Protein AF-A0A1S3QJV3-F1 (afdb_monomer_lite)

Secondary structure (DSSP, 8-state):
-HHHHHHHHHHHHHHHHHHHHHHHHHHHHHHHHHHHHHHHHHHHHHHHHHHHHHHHHHHHHHHHHHHHHHHHHHHHHHHHHHHHHHHHHT--GGG----HHHHHHHHHHHHHHHHHHHHHHHHHHHHHHHHHHHHHHHHHHHHTT------SHHHHHHHHHTT--------

Organism: Salmo salar (NCBI:txid8030)

Foldseek 3Di:
DVVVVVVVVVVVVVVVVVVVVVVVVVVVVVVVVVVVVVVVVVVVVVVVVVVVLVVVLVVLVVVLVVLVVVLVVLPVVLVV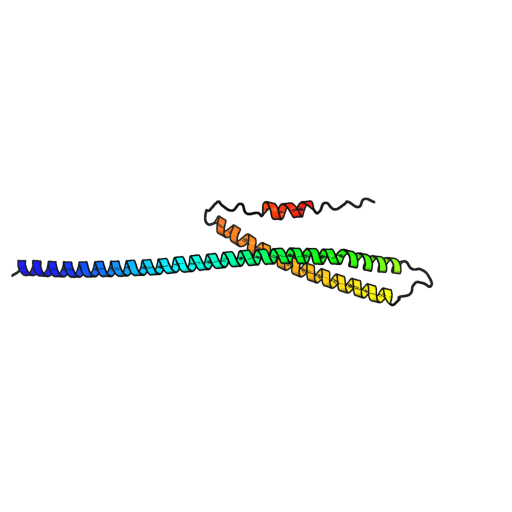LVVVLVVQVPDDDPSVDDDPSNVVSVVSNVVSVVVNVVSVVVSVVSVVVSVVSVVVVVVVVVVVPDPDDPDDPCVVVVVVVVVPPPPDPDD

Structure (mmCIF, N/CA/C/O backbone):
data_AF-A0A1S3QJV3-F1
#
_entry.id   AF-A0A1S3QJV3-F1
#
loop_
_atom_site.group_PDB
_atom_site.id
_atom_site.type_symbol
_atom_site.label_atom_id
_atom_site.label_alt_id
_atom_site.label_comp_id
_atom_site.label_asym_id
_atom_site.label_entity_id
_atom_site.label_seq_id
_atom_site.pdbx_PDB_ins_code
_atom_site.Cartn_x
_atom_site.Cartn_y
_atom_site.Cartn_z
_atom_site.occupancy
_atom_site.B_iso_or_equiv
_atom_site.auth_seq_id
_atom_site.auth_comp_id
_atom_site.auth_asym_id
_atom_site.auth_atom_id
_atom_site.pdbx_PDB_model_num
ATOM 1 N N . ASN A 1 1 ? 56.473 8.428 -67.159 1.00 69.31 1 ASN A N 1
ATOM 2 C CA . ASN A 1 1 ? 56.876 8.989 -65.846 1.00 69.31 1 ASN A CA 1
ATOM 3 C C . ASN A 1 1 ? 55.807 9.832 -65.141 1.00 69.31 1 ASN A C 1
ATOM 5 O O . ASN A 1 1 ? 55.352 9.386 -64.100 1.00 69.31 1 ASN A O 1
ATOM 9 N N . ASN A 1 2 ? 55.358 11.007 -65.623 1.00 84.56 2 ASN A N 1
ATOM 10 C CA . ASN A 1 2 ? 54.363 11.801 -64.857 1.00 84.56 2 ASN A CA 1
ATOM 11 C C . ASN A 1 2 ? 52.942 11.192 -64.866 1.00 84.56 2 ASN A C 1
ATOM 13 O O . ASN A 1 2 ? 52.294 11.130 -63.828 1.00 84.56 2 ASN A O 1
ATOM 17 N N . ALA A 1 3 ? 52.478 10.694 -66.018 1.00 85.75 3 ALA A N 1
ATOM 18 C CA . ALA A 1 3 ? 51.147 10.088 -66.146 1.00 85.75 3 ALA A CA 1
ATOM 19 C C . ALA A 1 3 ? 50.996 8.788 -65.329 1.00 85.75 3 ALA A C 1
ATOM 21 O O . ALA A 1 3 ? 49.967 8.567 -64.696 1.00 85.75 3 ALA A O 1
ATOM 22 N N . GLU A 1 4 ? 52.036 7.951 -65.287 1.00 87.94 4 GLU A N 1
ATOM 23 C CA . GLU A 1 4 ? 52.049 6.718 -64.483 1.00 87.94 4 GLU A CA 1
ATOM 24 C C . GLU A 1 4 ? 52.020 7.019 -62.987 1.00 87.94 4 GLU A C 1
ATOM 26 O O . GLU A 1 4 ? 51.292 6.359 -62.249 1.00 87.94 4 GLU A O 1
ATOM 31 N N . ARG A 1 5 ? 52.748 8.054 -62.552 1.00 90.69 5 ARG A N 1
ATOM 32 C CA . ARG A 1 5 ? 52.725 8.524 -61.165 1.00 90.69 5 ARG A CA 1
ATOM 33 C C . ARG A 1 5 ? 51.336 9.022 -60.765 1.00 90.69 5 ARG A C 1
ATOM 35 O O . ARG A 1 5 ? 50.817 8.582 -59.755 1.00 90.69 5 ARG A O 1
ATOM 42 N N . ILE A 1 6 ? 50.684 9.835 -61.599 1.00 91.56 6 ILE A N 1
ATOM 43 C CA . ILE A 1 6 ? 49.312 10.309 -61.337 1.00 91.56 6 ILE A CA 1
ATOM 44 C C . ILE A 1 6 ? 48.322 9.137 -61.250 1.00 91.56 6 ILE A C 1
ATOM 46 O O . ILE A 1 6 ? 47.464 9.113 -60.372 1.00 91.56 6 ILE A O 1
ATOM 50 N N . CYS A 1 7 ? 48.444 8.141 -62.132 1.00 91.31 7 CYS A N 1
ATOM 51 C CA . CYS A 1 7 ? 47.605 6.940 -62.096 1.00 91.31 7 CYS A CA 1
ATOM 52 C C . CYS A 1 7 ? 47.843 6.110 -60.825 1.00 91.31 7 CYS A C 1
ATOM 54 O O . CYS A 1 7 ? 46.893 5.613 -60.219 1.00 91.31 7 CYS A O 1
ATOM 56 N N . HIS A 1 8 ? 49.100 5.974 -60.404 1.00 92.56 8 HIS A N 1
ATOM 57 C CA . HIS A 1 8 ? 49.458 5.313 -59.155 1.00 92.56 8 HIS A CA 1
ATOM 58 C C . HIS A 1 8 ? 48.885 6.058 -57.942 1.00 92.56 8 HIS A C 1
ATOM 60 O O . HIS A 1 8 ? 48.176 5.456 -57.139 1.00 92.56 8 HIS A O 1
ATOM 66 N N . ASP A 1 9 ? 49.114 7.366 -57.851 1.00 93.38 9 ASP A N 1
ATOM 67 C CA . ASP A 1 9 ? 48.659 8.196 -56.735 1.00 93.38 9 ASP A CA 1
ATOM 68 C C . ASP A 1 9 ? 47.128 8.216 -56.650 1.00 93.38 9 ASP A C 1
ATOM 70 O O . ASP A 1 9 ? 46.565 8.060 -55.571 1.00 93.38 9 ASP A O 1
ATOM 74 N N . SER A 1 10 ? 46.431 8.288 -57.789 1.00 93.88 10 SER A N 1
ATOM 75 C CA . SER A 1 10 ? 44.968 8.189 -57.842 1.00 93.88 10 SER A CA 1
ATOM 76 C C . SER A 1 10 ? 44.449 6.839 -57.336 1.00 93.88 10 SER A C 1
ATOM 78 O O . SER A 1 10 ? 43.475 6.807 -56.584 1.00 93.88 10 SER A O 1
ATOM 80 N N . LYS A 1 11 ? 45.104 5.723 -57.687 1.00 95.06 11 LYS A N 1
ATOM 81 C CA . LYS A 1 11 ? 44.741 4.387 -57.179 1.00 95.06 11 LYS A CA 1
ATOM 82 C C . LYS A 1 11 ? 44.980 4.261 -55.678 1.00 95.06 11 LYS A C 1
ATOM 84 O O . LYS A 1 11 ? 44.179 3.626 -54.997 1.00 95.06 11 LYS A O 1
ATOM 89 N N . THR A 1 12 ? 46.065 4.837 -55.173 1.00 94.44 12 THR A N 1
ATOM 90 C CA . THR A 1 12 ? 46.372 4.850 -53.738 1.00 94.44 12 THR A CA 1
ATOM 91 C C . THR A 1 12 ? 45.337 5.670 -52.977 1.00 94.44 12 THR A C 1
ATOM 93 O O . THR A 1 12 ? 44.710 5.143 -52.064 1.00 94.44 12 THR A O 1
ATOM 96 N N . LEU A 1 13 ? 45.054 6.895 -53.432 1.00 95.38 13 LEU A N 1
ATOM 97 C CA . LEU A 1 13 ? 44.032 7.761 -52.840 1.00 95.38 13 LEU A CA 1
ATOM 98 C C . LEU A 1 13 ? 42.640 7.121 -52.861 1.00 95.38 13 LEU A C 1
ATOM 100 O O . LEU A 1 13 ? 41.908 7.214 -51.876 1.00 95.38 13 LEU A O 1
ATOM 104 N N . TYR A 1 14 ? 42.275 6.445 -53.955 1.00 95.19 14 TYR A N 1
ATOM 105 C CA . TYR A 1 14 ? 41.015 5.706 -54.039 1.00 95.19 14 TYR A CA 1
ATOM 106 C C . TYR A 1 14 ? 40.935 4.630 -52.951 1.00 95.19 14 TYR A C 1
ATOM 108 O O . TYR A 1 14 ? 39.963 4.596 -52.203 1.00 95.19 14 TYR A O 1
ATOM 116 N N . LYS A 1 15 ? 41.973 3.793 -52.818 1.00 95.94 15 LYS A N 1
ATOM 117 C CA . LYS A 1 15 ? 42.013 2.719 -51.814 1.00 95.94 15 LYS A CA 1
ATOM 118 C C . LYS A 1 15 ? 41.983 3.252 -50.387 1.00 95.94 15 LYS A C 1
ATOM 120 O O . LYS A 1 15 ? 41.298 2.686 -49.545 1.00 95.94 15 LYS A O 1
ATOM 125 N N . GLU A 1 16 ? 42.711 4.329 -50.108 1.00 96.00 16 GLU A N 1
ATOM 126 C CA . GLU A 1 16 ? 42.709 4.971 -48.790 1.00 96.00 16 GLU A CA 1
ATOM 127 C C . GLU A 1 16 ? 41.330 5.544 -48.451 1.00 96.00 16 GLU A C 1
ATOM 129 O O . GLU A 1 16 ? 40.829 5.345 -47.345 1.00 96.00 16 GLU A O 1
ATOM 134 N N . THR A 1 17 ? 40.676 6.192 -49.419 1.00 96.12 17 THR A N 1
ATOM 135 C CA . THR A 1 17 ? 39.322 6.737 -49.247 1.00 96.12 17 THR A CA 1
ATOM 136 C C . THR A 1 17 ? 38.291 5.621 -49.065 1.00 96.12 17 THR A C 1
ATOM 138 O O . THR A 1 17 ? 37.428 5.704 -48.191 1.00 96.12 17 THR A O 1
ATOM 141 N N . GLU A 1 18 ? 38.383 4.547 -49.849 1.00 97.00 18 GLU A N 1
ATOM 142 C CA . GLU A 1 18 ? 37.523 3.366 -49.736 1.00 97.00 18 GLU A CA 1
ATOM 143 C C . GLU A 1 18 ? 37.702 2.677 -48.374 1.00 97.00 18 GLU A C 1
ATOM 145 O O . GLU A 1 18 ? 36.726 2.418 -47.673 1.00 97.00 18 GLU A O 1
ATOM 150 N N . ALA A 1 19 ? 38.943 2.472 -47.927 1.00 95.62 19 ALA A N 1
ATOM 151 C CA . ALA A 1 19 ? 39.221 1.912 -46.608 1.00 95.62 19 ALA A CA 1
ATOM 152 C C . ALA A 1 19 ? 38.694 2.811 -45.475 1.00 95.62 19 ALA A C 1
ATOM 154 O O . ALA A 1 19 ? 38.070 2.318 -44.535 1.00 95.62 19 ALA A O 1
ATOM 155 N N . GLY A 1 20 ? 38.894 4.130 -45.579 1.00 96.69 20 GLY A N 1
ATOM 156 C CA . GLY A 1 20 ? 38.393 5.099 -44.603 1.00 96.69 20 GLY A CA 1
ATOM 157 C C . GLY A 1 20 ? 36.865 5.119 -44.525 1.00 96.69 20 GLY A C 1
ATOM 158 O O . GLY A 1 20 ? 36.300 5.079 -43.433 1.00 96.69 20 GLY A O 1
ATOM 159 N N . THR A 1 21 ? 36.184 5.111 -45.672 1.00 96.44 21 THR A N 1
ATOM 160 C CA . THR A 1 21 ? 34.713 5.092 -45.730 1.00 96.44 21 THR A CA 1
ATOM 161 C C . THR A 1 21 ? 34.127 3.796 -45.173 1.00 96.44 21 THR A C 1
ATOM 163 O O . THR A 1 21 ? 33.199 3.863 -44.365 1.00 96.44 21 THR A O 1
ATOM 166 N N . LEU A 1 22 ? 34.694 2.633 -45.515 1.00 97.38 22 LEU A N 1
ATOM 167 C CA . LEU A 1 22 ? 34.278 1.342 -44.954 1.00 97.38 22 LEU A CA 1
ATOM 168 C C . LEU A 1 22 ? 34.485 1.287 -43.438 1.00 97.38 22 LEU A C 1
ATOM 170 O O . LEU A 1 22 ? 33.593 0.846 -42.712 1.00 97.38 22 LEU A O 1
ATOM 174 N N . HIS A 1 23 ? 35.624 1.782 -42.947 1.00 97.25 23 HIS A N 1
ATOM 175 C CA . HIS A 1 23 ? 35.904 1.850 -41.515 1.00 97.25 23 HIS A CA 1
ATOM 176 C C . HIS A 1 23 ? 34.890 2.741 -40.782 1.00 97.25 23 HIS A C 1
ATOM 178 O O . HIS A 1 23 ? 34.280 2.314 -39.802 1.00 97.25 23 HIS A O 1
ATOM 184 N N . THR A 1 24 ? 34.644 3.961 -41.274 1.00 97.06 24 THR A N 1
ATOM 185 C CA . THR A 1 24 ? 33.649 4.866 -40.677 1.00 97.06 24 THR A CA 1
ATOM 186 C C . THR A 1 24 ? 32.236 4.282 -40.729 1.00 97.06 24 THR A C 1
ATOM 188 O O . THR A 1 24 ? 31.487 4.416 -39.761 1.00 97.06 24 THR A O 1
ATOM 191 N N . GLN A 1 25 ? 31.861 3.603 -41.816 1.00 97.50 25 GLN A N 1
ATOM 192 C CA . GLN A 1 25 ? 30.556 2.950 -41.926 1.00 97.50 25 GLN A CA 1
ATOM 193 C C . GLN A 1 25 ? 30.409 1.784 -40.939 1.00 97.50 25 GLN A C 1
ATOM 195 O O . GLN A 1 25 ? 29.352 1.643 -40.314 1.00 97.50 25 GLN A O 1
ATOM 200 N N . ALA A 1 26 ? 31.453 0.970 -40.769 1.00 97.50 26 ALA A N 1
ATOM 201 C CA . ALA A 1 26 ? 31.468 -0.130 -39.810 1.00 97.50 26 ALA A CA 1
ATOM 202 C C . ALA A 1 26 ? 31.325 0.385 -38.370 1.00 97.50 26 ALA A C 1
ATOM 204 O O . ALA A 1 26 ? 30.456 -0.086 -37.635 1.00 97.50 26 ALA A O 1
ATOM 205 N N . GLU A 1 27 ? 32.090 1.413 -37.999 1.00 98.00 27 GLU A N 1
ATOM 206 C CA . GLU A 1 27 ? 31.998 2.046 -36.679 1.00 98.00 27 GLU A CA 1
ATOM 207 C C . GLU A 1 27 ? 30.630 2.697 -36.445 1.00 98.00 27 GLU A C 1
ATOM 209 O O . GLU A 1 27 ? 30.029 2.529 -35.382 1.00 98.00 27 GLU A O 1
ATOM 214 N N . GLY A 1 28 ? 30.075 3.373 -37.457 1.00 98.06 28 GLY A N 1
ATOM 215 C C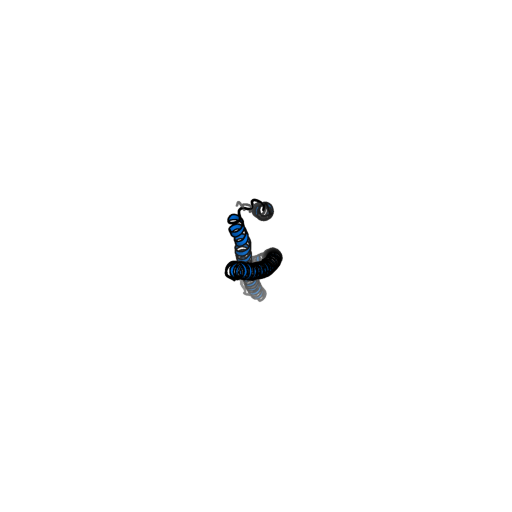A . GLY A 1 28 ? 28.720 3.920 -37.396 1.00 98.06 28 GLY A CA 1
ATOM 216 C C . GLY A 1 28 ? 27.667 2.834 -37.168 1.00 98.06 28 GLY A C 1
ATOM 217 O O . GLY A 1 28 ? 26.800 2.977 -36.306 1.00 98.06 28 GLY A O 1
ATOM 218 N N . THR A 1 29 ? 27.774 1.713 -37.884 1.00 97.94 29 THR A N 1
ATOM 219 C CA . THR A 1 29 ? 26.873 0.561 -37.730 1.00 97.94 29 THR A CA 1
ATOM 220 C C . THR A 1 29 ? 26.995 -0.057 -36.338 1.00 97.94 29 THR A C 1
ATOM 222 O O . THR A 1 29 ? 25.977 -0.334 -35.699 1.00 97.94 29 THR A O 1
ATOM 225 N N . ARG A 1 30 ? 28.224 -0.209 -35.825 1.00 98.12 30 ARG A N 1
ATOM 226 C CA . ARG A 1 30 ? 28.494 -0.713 -34.473 1.00 98.12 30 ARG A CA 1
ATOM 227 C C . ARG A 1 30 ? 27.859 0.180 -33.407 1.00 98.12 30 ARG A C 1
ATOM 229 O O . ARG A 1 30 ? 27.088 -0.311 -32.586 1.00 98.12 30 ARG A O 1
ATOM 236 N N . HIS A 1 31 ? 28.100 1.488 -33.462 1.00 98.12 31 HIS A N 1
ATOM 237 C CA . HIS A 1 31 ? 27.538 2.441 -32.503 1.00 98.12 31 HIS A CA 1
ATOM 238 C C . HIS A 1 31 ? 26.011 2.523 -32.550 1.00 98.12 31 HIS A C 1
ATOM 240 O O . HIS A 1 31 ? 25.362 2.661 -31.511 1.00 98.12 31 HIS A O 1
ATOM 246 N N . LEU A 1 32 ? 25.408 2.429 -33.738 1.00 98.06 32 LEU A N 1
ATOM 247 C CA . LEU A 1 32 ? 23.953 2.343 -33.861 1.00 98.06 32 LEU A CA 1
ATOM 248 C C . LEU A 1 32 ? 23.415 1.060 -33.218 1.00 98.06 32 LEU A C 1
ATOM 250 O O . LEU A 1 32 ? 22.411 1.124 -32.508 1.00 98.06 32 LEU A O 1
ATOM 254 N N . GLY A 1 33 ? 24.102 -0.070 -33.403 1.00 98.19 33 GLY A N 1
ATOM 255 C CA . GLY A 1 33 ? 23.778 -1.335 -32.743 1.00 98.19 33 GLY A CA 1
ATOM 256 C C . GLY A 1 33 ? 23.827 -1.235 -31.216 1.00 98.19 33 GLY A C 1
ATOM 257 O O . GLY A 1 33 ? 22.867 -1.612 -30.545 1.00 98.19 33 GLY A O 1
ATOM 258 N N . GLU A 1 34 ? 24.889 -0.648 -30.665 1.00 97.94 34 GLU A N 1
ATOM 259 C CA . GLU A 1 34 ? 25.029 -0.407 -29.221 1.00 97.94 34 GLU A CA 1
ATOM 260 C C . GLU A 1 34 ? 23.895 0.477 -28.695 1.00 97.94 34 GLU A C 1
ATOM 262 O O . GLU A 1 34 ? 23.198 0.119 -27.743 1.00 97.94 34 GLU A O 1
ATOM 267 N N . ARG A 1 35 ? 23.638 1.620 -29.345 1.00 97.81 35 ARG A N 1
ATOM 268 C CA . ARG A 1 35 ? 22.550 2.529 -28.950 1.00 97.81 35 ARG A CA 1
ATOM 269 C C . ARG A 1 35 ? 21.188 1.847 -28.999 1.00 97.81 35 ARG A C 1
ATOM 271 O O . ARG A 1 35 ? 20.378 2.062 -28.099 1.00 97.81 35 ARG A O 1
ATOM 278 N N . LEU A 1 36 ? 20.935 1.028 -30.018 1.00 97.88 36 LEU A N 1
ATOM 279 C CA . LEU A 1 36 ? 19.705 0.253 -30.137 1.00 97.88 36 LEU A CA 1
ATOM 280 C C . LEU A 1 36 ? 19.549 -0.708 -28.950 1.00 97.88 36 LEU A C 1
ATOM 282 O O . LEU A 1 36 ? 18.496 -0.720 -28.312 1.00 97.88 36 LEU A O 1
ATOM 286 N N . GLN A 1 37 ? 20.604 -1.447 -28.597 1.00 97.88 37 GLN A N 1
ATOM 287 C CA . GLN A 1 37 ? 20.608 -2.331 -27.427 1.00 97.88 37 GLN A CA 1
ATOM 288 C C . GLN A 1 37 ? 20.351 -1.562 -26.126 1.00 97.88 37 GLN A C 1
ATOM 290 O O . GLN A 1 37 ? 19.501 -1.974 -25.338 1.00 97.88 37 GLN A O 1
ATOM 295 N N . HIS A 1 38 ? 21.003 -0.413 -25.926 1.00 97.75 38 HIS A N 1
ATOM 296 C CA . HIS A 1 38 ? 20.766 0.442 -24.760 1.00 97.75 38 HIS A CA 1
ATOM 297 C C . HIS A 1 38 ? 19.312 0.921 -24.676 1.00 97.75 38 HIS A C 1
ATOM 299 O O . HIS A 1 38 ? 18.708 0.869 -23.603 1.00 97.75 38 HIS A O 1
ATOM 305 N N . ILE A 1 39 ? 18.728 1.360 -25.794 1.00 96.38 39 ILE A N 1
ATOM 306 C CA . ILE A 1 39 ? 17.326 1.791 -25.845 1.00 96.38 39 ILE A CA 1
ATOM 307 C C . ILE A 1 39 ? 16.396 0.624 -25.501 1.00 96.38 39 ILE A C 1
ATOM 309 O O . ILE A 1 39 ? 15.490 0.788 -24.684 1.00 96.38 39 ILE A O 1
ATOM 313 N N . HIS A 1 40 ? 16.619 -0.560 -26.076 1.00 96.50 40 HIS A N 1
ATOM 314 C CA . HIS A 1 40 ? 15.815 -1.745 -25.772 1.00 96.50 40 HIS A CA 1
ATOM 315 C C . HIS A 1 40 ? 15.935 -2.180 -24.312 1.00 96.50 40 HIS A C 1
ATOM 317 O O . HIS A 1 40 ? 14.921 -2.517 -23.694 1.00 96.50 40 HIS A O 1
ATOM 323 N N . PHE A 1 41 ? 17.143 -2.136 -23.751 1.00 97.56 41 PHE A N 1
ATOM 324 C CA . PHE A 1 41 ? 17.393 -2.444 -22.350 1.00 97.56 41 PHE A CA 1
ATOM 325 C C . PHE A 1 41 ? 16.595 -1.511 -21.437 1.00 97.56 41 PHE A C 1
ATOM 327 O O . PHE A 1 41 ? 15.773 -1.974 -20.647 1.00 97.56 41 PHE A O 1
ATOM 334 N N . TRP A 1 42 ? 16.750 -0.195 -21.603 1.00 97.50 42 TRP A N 1
ATOM 335 C CA . TRP A 1 42 ? 16.050 0.776 -20.764 1.00 97.50 42 TRP A CA 1
ATOM 336 C C . TRP A 1 42 ? 14.539 0.755 -20.972 1.00 97.50 42 TRP A C 1
ATOM 338 O O . TRP A 1 42 ? 13.796 0.906 -20.007 1.00 97.50 42 TRP A O 1
ATOM 348 N N . LYS A 1 43 ? 14.060 0.504 -22.195 1.00 92.50 43 LYS A N 1
ATOM 349 C CA . LYS A 1 43 ? 12.629 0.305 -22.451 1.00 92.50 43 LYS A CA 1
ATOM 350 C C . LYS A 1 43 ? 12.083 -0.884 -21.658 1.00 92.50 43 LYS A C 1
ATOM 352 O O . LYS A 1 43 ? 11.039 -0.756 -21.024 1.00 92.50 43 LYS A O 1
ATOM 357 N N . SER A 1 44 ? 12.787 -2.013 -21.681 1.00 93.19 44 SER A N 1
ATOM 358 C CA . SER A 1 44 ? 12.386 -3.224 -20.953 1.00 93.19 44 SER A CA 1
ATOM 359 C C . SER A 1 44 ? 12.415 -2.994 -19.443 1.00 93.19 44 SER A C 1
ATOM 361 O O . SER A 1 44 ? 11.491 -3.378 -18.731 1.00 93.19 44 SER A O 1
ATOM 363 N N . GLU A 1 45 ? 13.434 -2.289 -18.957 1.00 95.00 45 GLU A N 1
ATOM 364 C CA . GLU A 1 45 ? 13.578 -1.991 -17.537 1.00 95.00 45 GLU A CA 1
ATOM 365 C C . GLU A 1 45 ? 12.509 -1.012 -17.034 1.00 95.00 45 GLU A C 1
ATOM 367 O O . GLU A 1 45 ? 11.955 -1.202 -15.950 1.00 95.00 45 GLU A O 1
ATOM 372 N N . LEU A 1 46 ? 12.156 0.003 -17.827 1.00 91.00 46 LEU A N 1
ATOM 373 C CA . LEU A 1 46 ? 11.044 0.906 -17.523 1.00 91.00 46 LEU A CA 1
ATOM 374 C C . LEU A 1 46 ? 9.706 0.163 -17.509 1.00 91.00 46 LEU A C 1
ATOM 376 O O . LEU A 1 46 ? 8.918 0.363 -16.587 1.00 91.00 46 LEU A O 1
ATOM 380 N N . GLN A 1 47 ? 9.467 -0.724 -18.478 1.00 86.06 47 GLN A N 1
ATOM 381 C CA . GLN A 1 47 ? 8.258 -1.548 -18.529 1.00 86.06 47 GLN A CA 1
ATOM 382 C C . GLN A 1 47 ? 8.124 -2.423 -17.271 1.00 86.06 47 GLN A C 1
ATOM 384 O O . GLN A 1 47 ? 7.086 -2.403 -16.609 1.00 86.06 47 GLN A O 1
ATOM 389 N N . ARG A 1 48 ? 9.210 -3.092 -16.867 1.00 92.06 48 ARG A N 1
ATOM 390 C CA . ARG A 1 48 ? 9.274 -3.884 -15.629 1.00 92.06 48 ARG A CA 1
ATOM 391 C C . ARG A 1 48 ? 8.971 -3.043 -14.384 1.00 92.06 48 ARG A C 1
ATOM 393 O O . ARG A 1 48 ? 8.274 -3.492 -13.473 1.00 92.06 48 ARG A O 1
ATOM 400 N N . HIS A 1 49 ? 9.488 -1.816 -14.321 1.00 87.38 49 HIS A N 1
ATOM 401 C CA . HIS A 1 49 ? 9.208 -0.902 -13.211 1.00 87.38 49 HIS A CA 1
ATOM 402 C C . HIS A 1 49 ? 7.752 -0.433 -13.187 1.00 87.38 49 HIS A C 1
ATOM 404 O O . HIS A 1 49 ? 7.176 -0.339 -12.105 1.00 87.38 49 HIS A O 1
ATOM 410 N N . ILE A 1 50 ? 7.148 -0.167 -14.348 1.00 86.12 50 ILE A N 1
ATOM 411 C CA . ILE A 1 50 ? 5.727 0.183 -14.452 1.00 86.12 50 ILE A CA 1
ATOM 412 C C . ILE A 1 50 ? 4.869 -0.959 -13.905 1.00 86.12 50 ILE A C 1
ATOM 414 O O . ILE A 1 50 ? 4.028 -0.722 -13.042 1.00 86.12 50 ILE A O 1
ATOM 418 N N . GLU A 1 51 ? 5.124 -2.196 -14.329 1.00 85.25 51 GLU A N 1
ATOM 419 C CA . GLU A 1 51 ? 4.399 -3.379 -13.847 1.00 85.25 51 GLU A CA 1
ATOM 420 C C . GLU A 1 51 ? 4.534 -3.554 -12.330 1.00 85.25 51 GLU A C 1
ATOM 422 O O . GLU A 1 51 ? 3.542 -3.775 -11.632 1.00 85.25 51 GLU A O 1
ATOM 427 N N . LYS A 1 52 ? 5.744 -3.360 -11.789 1.00 88.69 52 LYS A N 1
ATOM 428 C CA . LYS A 1 52 ? 5.977 -3.384 -10.340 1.00 88.69 52 LYS A CA 1
ATOM 429 C C . LYS A 1 52 ? 5.176 -2.302 -9.610 1.00 88.69 52 LYS A C 1
ATOM 431 O O . LYS A 1 52 ? 4.586 -2.586 -8.571 1.00 88.69 52 LYS A O 1
ATOM 436 N N . LEU A 1 53 ? 5.144 -1.076 -10.136 1.00 86.69 53 LEU A N 1
ATOM 437 C CA . LEU A 1 53 ? 4.392 0.032 -9.538 1.00 86.69 53 LEU A CA 1
ATOM 438 C C . LEU A 1 53 ? 2.879 -0.211 -9.568 1.00 86.69 53 LEU A C 1
ATOM 440 O O . LEU A 1 53 ? 2.193 0.138 -8.605 1.00 86.69 53 LEU A O 1
ATOM 444 N N . VAL A 1 54 ? 2.361 -0.813 -10.641 1.00 86.00 54 VAL A N 1
ATOM 445 C CA . VAL A 1 54 ? 0.952 -1.224 -10.740 1.00 86.00 54 VAL A CA 1
ATOM 446 C C . VAL A 1 54 ? 0.632 -2.266 -9.668 1.00 86.00 54 VAL A C 1
ATOM 448 O O . VAL A 1 54 ? -0.250 -2.025 -8.846 1.00 86.00 54 VAL A O 1
ATOM 451 N N . ALA A 1 55 ? 1.413 -3.347 -9.583 1.00 87.88 55 ALA A N 1
ATOM 452 C CA . ALA A 1 55 ? 1.214 -4.394 -8.578 1.00 87.88 55 ALA A CA 1
ATOM 453 C C . ALA A 1 55 ? 1.281 -3.850 -7.138 1.00 87.88 55 ALA A C 1
ATOM 455 O O . ALA A 1 55 ? 0.482 -4.215 -6.275 1.00 87.88 55 ALA A O 1
ATOM 456 N N . GLU A 1 56 ? 2.211 -2.933 -6.868 1.00 88.81 56 GLU A N 1
ATOM 457 C CA . GLU A 1 56 ? 2.330 -2.294 -5.559 1.00 88.81 56 GLU A CA 1
ATOM 458 C C . GLU A 1 56 ? 1.140 -1.366 -5.249 1.00 88.81 56 GLU A C 1
ATOM 460 O O . GLU A 1 56 ? 0.712 -1.251 -4.100 1.00 88.81 56 GLU A O 1
ATOM 465 N N . THR A 1 57 ? 0.576 -0.714 -6.268 1.00 88.75 57 THR A N 1
ATOM 466 C CA . THR A 1 57 ? -0.620 0.132 -6.131 1.00 88.75 57 THR A CA 1
ATOM 467 C C . THR A 1 57 ? -1.856 -0.716 -5.830 1.00 88.75 57 THR A C 1
ATOM 469 O O . THR A 1 57 ? -2.631 -0.364 -4.938 1.00 88.75 57 THR A O 1
ATOM 472 N N . ASP A 1 58 ? -2.002 -1.866 -6.488 1.00 88.44 58 ASP A N 1
ATOM 473 C CA . ASP A 1 58 ? -3.066 -2.831 -6.198 1.00 88.44 58 ASP A CA 1
ATOM 474 C C . ASP A 1 58 ? -2.961 -3.371 -4.771 1.00 88.44 58 ASP A C 1
ATOM 476 O O . ASP A 1 58 ? -3.968 -3.459 -4.060 1.00 88.44 58 ASP A O 1
ATOM 480 N N . LEU A 1 59 ? -1.743 -3.663 -4.307 1.00 92.31 59 LEU A N 1
ATOM 481 C CA . LEU A 1 59 ? -1.501 -4.056 -2.922 1.00 92.31 59 LEU A CA 1
ATOM 482 C C . LEU A 1 59 ? -1.931 -2.951 -1.945 1.00 92.31 59 LEU A C 1
ATOM 484 O O . LEU A 1 59 ? -2.660 -3.234 -0.994 1.00 92.31 59 LEU A O 1
ATOM 488 N N . LEU A 1 60 ? -1.547 -1.692 -2.185 1.00 91.06 60 LEU A N 1
ATOM 489 C CA . LEU A 1 60 ? -1.959 -0.560 -1.344 1.00 91.06 60 LEU A CA 1
ATOM 490 C C . LEU A 1 60 ? -3.485 -0.390 -1.303 1.00 91.06 60 LEU A C 1
ATOM 492 O O . LEU A 1 60 ? -4.043 -0.129 -0.236 1.00 91.06 60 LEU A O 1
ATOM 496 N N . LEU A 1 61 ? -4.178 -0.577 -2.430 1.00 91.25 61 LEU A N 1
ATOM 497 C CA . LEU A 1 61 ? -5.642 -0.537 -2.485 1.00 91.25 61 LEU A CA 1
ATOM 498 C C . LEU A 1 61 ? -6.276 -1.661 -1.660 1.00 91.25 61 LEU A C 1
ATOM 500 O O . LEU A 1 61 ? -7.251 -1.424 -0.944 1.00 91.25 61 LEU A O 1
ATOM 504 N N . GLN A 1 62 ? -5.721 -2.872 -1.714 1.00 93.50 62 GLN A N 1
ATOM 505 C CA . GLN A 1 62 ? -6.179 -3.981 -0.876 1.00 93.50 62 GLN A CA 1
ATOM 506 C C . GLN A 1 62 ? -5.963 -3.687 0.613 1.00 93.50 62 GLN A C 1
ATOM 508 O O . GLN A 1 62 ? -6.872 -3.918 1.413 1.00 93.50 62 GLN A O 1
ATOM 513 N N . GLN A 1 63 ? -4.808 -3.129 0.988 1.00 93.81 63 GLN A N 1
ATOM 514 C CA . GLN A 1 63 ? -4.540 -2.741 2.374 1.00 93.81 63 GLN A CA 1
ATOM 515 C C . GLN A 1 63 ? -5.473 -1.620 2.846 1.00 93.81 63 GLN A C 1
ATOM 517 O O . GLN A 1 63 ? -6.019 -1.720 3.940 1.00 93.81 63 GLN A O 1
ATOM 522 N N . LYS A 1 64 ? -5.760 -0.613 2.006 1.00 94.94 64 LYS A N 1
ATOM 523 C CA . LYS A 1 64 ? -6.769 0.423 2.297 1.00 94.94 64 LYS A CA 1
ATOM 524 C C . LYS A 1 64 ? -8.121 -0.208 2.647 1.00 94.94 64 LYS A C 1
ATOM 526 O O . LYS A 1 64 ? -8.715 0.149 3.659 1.00 94.94 64 LYS A O 1
ATOM 531 N N . ARG A 1 65 ? -8.599 -1.168 1.843 1.00 95.31 65 ARG A N 1
ATOM 532 C CA . ARG A 1 65 ? -9.875 -1.861 2.107 1.00 95.31 65 ARG A CA 1
ATOM 533 C C . ARG A 1 65 ? -9.847 -2.639 3.422 1.00 95.31 65 ARG A C 1
ATOM 535 O O . ARG A 1 65 ? -10.845 -2.648 4.132 1.00 95.31 65 ARG A O 1
ATOM 542 N N . ARG A 1 66 ? -8.729 -3.296 3.747 1.00 96.25 66 ARG A N 1
ATOM 543 C CA . ARG A 1 66 ? -8.567 -4.010 5.024 1.00 96.25 66 ARG A CA 1
ATOM 544 C C . ARG A 1 66 ? -8.605 -3.050 6.212 1.00 96.25 66 ARG A C 1
ATOM 546 O O . ARG A 1 66 ? -9.323 -3.329 7.158 1.00 96.25 66 ARG A O 1
ATOM 553 N N . LEU A 1 67 ? -7.909 -1.915 6.126 1.00 95.56 67 LEU A N 1
ATOM 554 C CA . LEU A 1 67 ? -7.911 -0.884 7.169 1.00 95.56 67 LEU A CA 1
ATOM 555 C C . LEU A 1 67 ? -9.311 -0.317 7.420 1.00 95.56 67 LEU A C 1
ATOM 557 O O . LEU A 1 67 ? -9.695 -0.177 8.574 1.00 95.56 67 LEU A O 1
ATOM 561 N N . LEU A 1 68 ? -10.077 -0.042 6.359 1.00 95.19 68 LEU A N 1
ATOM 562 C CA . LEU A 1 68 ? -11.469 0.404 6.484 1.00 95.19 68 LEU A CA 1
ATOM 563 C C . LEU A 1 68 ? -12.327 -0.643 7.201 1.00 95.19 68 LEU A C 1
ATOM 565 O O . LEU A 1 68 ? -12.953 -0.327 8.200 1.00 95.19 68 LEU A O 1
ATOM 569 N N . LYS A 1 69 ? -12.259 -1.911 6.778 1.00 96.38 69 LYS A N 1
ATOM 570 C CA . LYS A 1 69 ? -12.987 -3.001 7.449 1.00 96.38 69 LYS A CA 1
ATOM 571 C C . LYS A 1 69 ? -12.590 -3.172 8.915 1.00 96.38 69 LYS A C 1
ATOM 573 O O . LYS A 1 69 ? -13.439 -3.464 9.746 1.00 96.38 69 LYS A O 1
ATOM 578 N N . SER A 1 70 ? -11.303 -3.031 9.230 1.00 96.69 70 SER A N 1
ATOM 579 C CA . SER A 1 70 ? -10.823 -3.064 10.612 1.00 96.69 70 SER A CA 1
ATOM 580 C C . SER A 1 70 ? -11.380 -1.905 11.430 1.00 96.69 70 SER A C 1
ATOM 582 O O . SER A 1 70 ? -11.697 -2.111 12.593 1.00 96.69 70 SER A O 1
ATOM 584 N N . LEU A 1 71 ? -11.521 -0.717 10.839 1.00 96.81 71 LEU A N 1
ATOM 585 C CA . LEU A 1 71 ? -12.121 0.431 11.509 1.00 96.81 71 LEU A CA 1
ATOM 586 C C . LEU A 1 71 ? -13.612 0.191 11.777 1.00 96.81 71 LEU A C 1
ATOM 588 O O . LEU A 1 71 ? -14.026 0.291 12.929 1.00 96.81 71 LEU A O 1
ATOM 592 N N . ASP A 1 72 ? -14.368 -0.246 10.767 1.00 96.38 72 ASP A N 1
ATOM 593 C CA . ASP A 1 72 ? -15.792 -0.586 10.899 1.00 96.38 72 ASP A CA 1
ATOM 594 C C . ASP A 1 72 ? -16.014 -1.644 11.997 1.00 96.38 72 ASP A C 1
ATOM 596 O O . A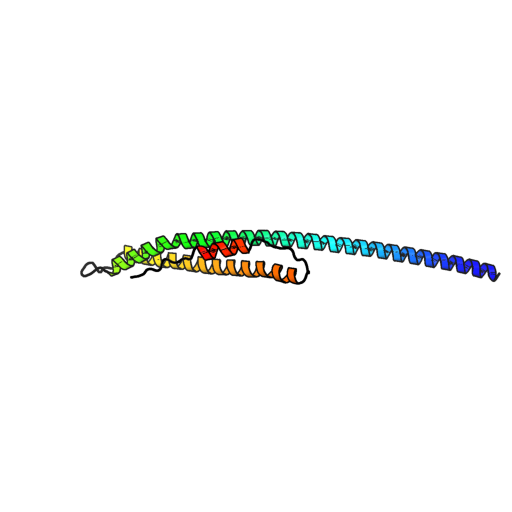SP A 1 72 ? -16.920 -1.538 12.820 1.00 96.38 72 ASP A O 1
ATOM 600 N N . ALA A 1 73 ? -15.134 -2.651 12.072 1.00 96.62 73 ALA A N 1
ATOM 601 C CA . ALA A 1 73 ? -15.207 -3.696 13.092 1.00 96.62 73 ALA A CA 1
ATOM 602 C C . ALA A 1 73 ? -15.014 -3.176 14.531 1.00 96.62 73 ALA A C 1
ATOM 604 O O . ALA A 1 73 ? -15.447 -3.838 15.473 1.00 96.62 73 ALA A O 1
ATOM 605 N N . THR A 1 74 ? -14.380 -2.012 14.718 1.00 97.06 74 THR A N 1
ATOM 606 C CA . THR A 1 74 ? -14.210 -1.392 16.044 1.00 97.06 74 THR A CA 1
ATOM 607 C C . THR A 1 74 ? -15.374 -0.496 16.457 1.00 97.06 74 THR A C 1
ATOM 609 O O . THR A 1 74 ? -15.475 -0.176 17.638 1.00 97.06 74 THR A O 1
ATOM 612 N N . GLU A 1 75 ? -16.258 -0.100 15.534 1.00 95.94 75 GLU A N 1
ATOM 613 C CA . GLU A 1 75 ? -17.346 0.843 15.835 1.00 95.94 75 GLU A CA 1
ATOM 614 C C . GLU A 1 75 ? -18.348 0.263 16.836 1.00 95.94 75 GLU A C 1
ATOM 616 O O . GLU A 1 75 ? -18.696 0.919 17.817 1.00 95.94 75 GLU A O 1
ATOM 621 N N . ILE A 1 76 ? -18.775 -0.987 16.624 1.00 97.25 76 ILE A N 1
ATOM 622 C CA . ILE A 1 76 ? -19.779 -1.632 17.481 1.00 97.25 76 ILE A CA 1
ATOM 623 C C . ILE A 1 76 ? -19.241 -1.862 18.904 1.00 97.25 76 ILE A C 1
ATOM 625 O O . ILE A 1 76 ? -19.906 -1.428 19.845 1.00 97.25 76 ILE A O 1
ATOM 629 N N . PRO A 1 77 ? -18.058 -2.480 19.114 1.00 97.62 77 PRO A N 1
ATOM 630 C CA . PRO A 1 77 ? -17.504 -2.638 20.460 1.00 97.62 77 PRO A CA 1
ATOM 631 C C . PRO A 1 77 ? -17.299 -1.300 21.181 1.00 97.62 77 PRO A C 1
ATOM 633 O O . PRO A 1 77 ? -17.617 -1.186 22.361 1.00 97.62 77 PRO A O 1
ATOM 636 N N . PHE A 1 78 ? -16.848 -0.264 20.465 1.00 97.88 78 PHE A N 1
ATOM 637 C CA . PHE A 1 78 ? -16.665 1.071 21.034 1.00 97.88 78 PHE A CA 1
ATOM 638 C C . PHE A 1 78 ? -17.980 1.689 21.524 1.00 97.88 78 PHE A C 1
ATOM 640 O O . PHE A 1 78 ? -18.042 2.210 22.639 1.00 97.88 78 PHE A O 1
ATOM 647 N N . ALA A 1 79 ? -19.033 1.613 20.704 1.00 97.38 79 ALA A N 1
ATOM 648 C CA . ALA A 1 79 ? -20.358 2.108 21.061 1.00 97.38 79 ALA A CA 1
ATOM 649 C C . ALA A 1 79 ? -20.912 1.366 22.283 1.00 97.38 79 ALA A C 1
ATOM 651 O O . ALA A 1 79 ? -21.336 2.003 23.241 1.00 97.38 79 ALA A O 1
ATOM 652 N N . ILE A 1 80 ? -20.809 0.032 22.305 1.00 97.94 80 ILE A N 1
ATOM 653 C CA . ILE A 1 80 ? -21.269 -0.785 23.435 1.00 97.94 80 ILE A CA 1
ATOM 654 C C . ILE A 1 80 ? -20.523 -0.419 24.725 1.00 97.94 80 ILE A C 1
ATOM 656 O O . ILE A 1 80 ? -21.156 -0.265 25.770 1.00 97.94 80 ILE A O 1
ATOM 660 N N . ALA A 1 81 ? -19.195 -0.287 24.685 1.00 97.38 81 ALA A N 1
ATOM 661 C CA . ALA A 1 81 ? -18.405 0.061 25.865 1.00 97.38 81 ALA A CA 1
ATOM 662 C C . ALA A 1 81 ? -18.739 1.475 26.380 1.00 97.38 81 ALA A C 1
ATOM 664 O O . ALA A 1 81 ? -18.890 1.683 27.586 1.00 97.38 81 ALA A O 1
ATOM 665 N N . THR A 1 82 ? -18.946 2.425 25.464 1.00 96.94 82 THR A N 1
ATOM 666 C CA . THR A 1 82 ? -19.326 3.809 25.785 1.00 96.94 82 THR A CA 1
ATOM 667 C C . THR A 1 82 ? -20.735 3.887 26.377 1.00 96.94 82 THR A C 1
ATOM 669 O O . THR A 1 82 ? -20.918 4.485 27.436 1.00 96.94 82 THR A O 1
ATOM 672 N N . ASP A 1 83 ? -21.718 3.222 25.764 1.00 97.56 83 ASP A N 1
ATOM 673 C CA . ASP A 1 83 ? -23.096 3.166 26.265 1.00 97.56 83 ASP A CA 1
ATOM 674 C C . ASP A 1 83 ? -23.142 2.546 27.668 1.00 97.56 83 ASP A C 1
ATOM 676 O O . ASP A 1 83 ? -23.821 3.051 28.564 1.00 97.56 83 ASP A O 1
ATOM 680 N N . ASN A 1 84 ? -22.357 1.489 27.898 1.00 96.00 84 ASN A N 1
ATOM 681 C CA . ASN A 1 84 ? -22.221 0.853 29.205 1.00 96.00 84 ASN A CA 1
ATOM 682 C C . ASN A 1 84 ? -21.659 1.792 30.283 1.00 96.00 84 ASN A C 1
ATOM 684 O O . ASN A 1 84 ? -22.097 1.711 31.437 1.00 96.00 84 ASN A O 1
ATOM 688 N N . LEU A 1 85 ? -20.705 2.661 29.939 1.00 94.88 85 LEU A N 1
ATOM 689 C CA . LEU A 1 85 ? -20.212 3.707 30.841 1.00 94.88 85 LEU A CA 1
ATOM 690 C C . LEU A 1 85 ? -21.298 4.752 31.101 1.00 94.88 85 LEU A C 1
ATOM 692 O O . LEU A 1 85 ? -21.605 5.033 32.257 1.00 94.88 85 LEU A O 1
ATOM 696 N N . THR A 1 86 ? -21.969 5.244 30.057 1.00 93.75 86 THR A N 1
ATOM 697 C CA . THR A 1 86 ? -23.059 6.222 30.195 1.00 93.75 86 THR A CA 1
ATOM 698 C C . THR A 1 86 ? -24.211 5.695 31.057 1.00 93.75 86 THR A C 1
ATOM 700 O O . THR A 1 86 ? -24.798 6.442 31.839 1.00 93.75 86 THR A O 1
ATOM 703 N N . CYS A 1 87 ? -24.551 4.407 30.964 1.00 93.06 87 CYS A N 1
ATOM 704 C CA . CYS A 1 87 ? -25.538 3.792 31.851 1.00 93.06 87 CYS A CA 1
ATOM 705 C C . CYS A 1 87 ? -25.077 3.792 33.317 1.00 93.06 87 CYS A C 1
ATOM 707 O O . CYS A 1 87 ? -25.889 4.041 34.208 1.00 93.06 87 CYS A O 1
ATOM 709 N N . ARG A 1 88 ? -23.787 3.544 33.574 1.00 92.19 88 ARG A N 1
ATOM 710 C CA . ARG A 1 88 ? -23.205 3.537 34.928 1.00 92.19 88 ARG A CA 1
ATOM 711 C C . ARG A 1 88 ? -23.117 4.930 35.542 1.00 92.19 88 ARG A C 1
ATOM 713 O O . ARG A 1 88 ? -23.349 5.057 36.742 1.00 92.19 88 ARG A O 1
ATOM 720 N N . GLU A 1 89 ? -22.872 5.960 34.737 1.00 87.81 89 GLU A N 1
ATOM 721 C CA . GLU A 1 89 ? -22.869 7.366 35.170 1.00 87.81 89 GLU A CA 1
ATOM 722 C C . GLU A 1 89 ? -24.245 7.850 35.655 1.00 87.81 89 GLU A C 1
ATOM 724 O O . GLU A 1 89 ? -24.337 8.800 36.429 1.00 87.81 89 GLU A O 1
ATOM 729 N N . ARG A 1 90 ? -25.330 7.192 35.229 1.00 89.25 90 ARG A N 1
ATOM 730 C CA . ARG A 1 90 ? -26.708 7.531 35.626 1.00 89.25 90 ARG A CA 1
ATOM 731 C C . ARG A 1 90 ? -27.139 6.911 36.959 1.00 89.25 90 ARG A C 1
ATOM 733 O O . ARG A 1 90 ? -28.281 7.120 37.369 1.00 89.25 90 ARG A O 1
ATOM 740 N N . ARG A 1 91 ? -26.277 6.132 37.625 1.00 90.88 91 ARG A N 1
ATOM 741 C CA . ARG A 1 91 ? -26.569 5.550 38.946 1.00 90.88 91 ARG A CA 1
ATOM 742 C C . ARG A 1 91 ? -26.737 6.659 39.990 1.00 90.88 91 ARG A C 1
ATOM 744 O O . ARG A 1 91 ? -26.066 7.685 39.933 1.00 90.88 91 ARG A O 1
ATOM 751 N N . LEU A 1 92 ? -27.645 6.462 40.945 1.00 88.94 92 LEU A N 1
ATOM 752 C CA . LEU A 1 92 ? -27.967 7.445 41.985 1.00 88.94 92 LEU A CA 1
ATOM 753 C C . LEU A 1 92 ? -27.859 6.824 43.379 1.00 88.94 92 LEU A C 1
ATOM 755 O O . LEU A 1 92 ? -28.097 5.634 43.571 1.00 88.94 92 LEU A O 1
ATOM 759 N N . GLY A 1 93 ? -27.562 7.664 44.372 1.00 83.25 93 GLY A N 1
ATOM 760 C CA . GLY A 1 93 ? -27.566 7.269 45.779 1.00 83.25 93 GLY A CA 1
ATOM 761 C C . GLY A 1 93 ? -26.478 6.233 46.110 1.00 83.25 93 GLY A C 1
ATOM 762 O O . GLY A 1 93 ? -25.338 6.418 45.690 1.00 83.25 93 GLY A O 1
ATOM 763 N N . PRO A 1 94 ? -26.784 5.173 46.880 1.00 78.62 94 PRO A N 1
ATOM 764 C CA . PRO A 1 94 ? -25.787 4.198 47.334 1.00 78.62 94 PRO A CA 1
ATOM 765 C C . PRO A 1 94 ? -25.157 3.365 46.203 1.00 78.62 94 PRO A C 1
ATOM 767 O O . PRO A 1 94 ? -24.098 2.785 46.419 1.00 78.62 94 PRO A O 1
ATOM 770 N N . ASP A 1 95 ? -25.756 3.350 45.007 1.00 80.12 95 ASP A N 1
ATOM 771 C CA . ASP A 1 95 ? -25.220 2.669 43.819 1.00 80.12 95 ASP A CA 1
ATOM 772 C C . ASP A 1 95 ? -24.194 3.516 43.043 1.00 80.12 95 ASP A C 1
ATOM 774 O O . ASP A 1 95 ? -23.628 3.050 42.051 1.00 80.12 95 ASP A O 1
ATOM 778 N N . LEU A 1 96 ? -23.930 4.759 43.473 1.00 81.62 96 LEU A N 1
ATOM 779 C CA . LEU A 1 96 ? -22.882 5.612 42.908 1.00 81.62 96 LEU A CA 1
ATOM 780 C C . LEU A 1 96 ? -21.504 5.169 43.423 1.00 81.62 96 LEU A C 1
ATOM 782 O O . LEU A 1 96 ? -20.858 5.842 44.227 1.00 81.62 96 LEU A O 1
ATOM 786 N N . VAL A 1 97 ? -21.071 3.999 42.966 1.00 84.00 97 VAL A N 1
ATOM 787 C CA . VAL A 1 97 ? -19.790 3.390 43.317 1.00 84.00 97 VAL A CA 1
ATOM 788 C C . VAL A 1 97 ? -19.000 3.134 42.044 1.00 84.00 97 VAL A C 1
ATOM 790 O O . VAL A 1 97 ? -19.520 2.564 41.086 1.00 84.00 97 VAL A O 1
ATOM 793 N N . LYS A 1 98 ? -17.723 3.521 42.067 1.00 85.81 98 LYS A N 1
ATOM 794 C CA . LYS A 1 98 ? -16.757 3.093 41.057 1.00 85.81 98 LYS A CA 1
ATOM 795 C C . LYS A 1 98 ? -16.422 1.635 41.305 1.00 85.81 98 LYS A C 1
ATOM 797 O O . LYS A 1 98 ? -15.787 1.303 42.305 1.00 85.81 98 LYS A O 1
ATOM 802 N N . ASP A 1 99 ? -16.908 0.780 40.422 1.00 90.56 99 ASP A N 1
ATOM 803 C CA . ASP A 1 99 ? -16.681 -0.654 40.489 1.00 90.56 99 ASP A CA 1
ATOM 804 C C . ASP A 1 99 ? -15.598 -1.094 39.500 1.00 90.56 99 ASP A C 1
ATOM 806 O O . ASP A 1 99 ? -15.177 -0.357 38.607 1.00 90.56 99 ASP A O 1
ATOM 810 N N . HIS A 1 100 ? -15.148 -2.333 39.666 1.00 93.88 100 HIS A N 1
ATOM 811 C CA . HIS A 1 100 ? -14.135 -2.918 38.798 1.00 93.88 100 HIS A CA 1
ATOM 812 C C . HIS A 1 100 ? -14.577 -2.973 37.324 1.00 93.88 100 HIS A C 1
ATOM 814 O O . HIS A 1 100 ? -13.746 -2.877 36.428 1.00 93.88 100 HIS A O 1
ATOM 820 N N . VAL A 1 101 ? -15.881 -3.090 37.046 1.00 93.50 101 VAL A N 1
ATOM 821 C CA . VAL A 1 101 ? -16.380 -3.139 35.666 1.00 93.50 101 VAL A CA 1
ATOM 822 C C . VAL A 1 101 ? -16.261 -1.771 34.998 1.00 93.50 101 VAL A C 1
ATOM 824 O O . VAL A 1 101 ? -15.921 -1.700 33.823 1.00 93.50 101 VAL A O 1
ATOM 827 N N . GLU A 1 102 ? -16.505 -0.686 35.732 1.00 94.12 102 GLU A N 1
ATOM 828 C CA . GLU A 1 102 ? -16.269 0.681 35.262 1.00 94.12 102 GLU A CA 1
ATOM 829 C C . GLU A 1 102 ? -14.790 0.909 34.911 1.00 94.12 102 GLU A C 1
ATOM 831 O O . GLU A 1 102 ? -14.494 1.462 33.853 1.00 94.12 102 GLU A O 1
ATOM 836 N N . GLU A 1 103 ? -13.858 0.417 35.734 1.00 95.19 103 GLU A N 1
ATOM 837 C CA . GLU A 1 103 ? -12.418 0.499 35.445 1.00 95.19 103 GLU A CA 1
ATOM 838 C C . GLU A 1 103 ? -12.022 -0.263 34.172 1.00 95.19 103 GLU A C 1
ATOM 840 O O . GLU A 1 103 ? -11.262 0.256 33.352 1.00 95.19 103 GLU A O 1
ATOM 845 N N . GLU A 1 104 ? -12.531 -1.482 33.981 1.00 97.31 104 GLU A N 1
ATOM 846 C CA . GLU A 1 104 ? -12.237 -2.273 32.781 1.00 97.31 104 GLU A CA 1
ATOM 847 C C . GLU A 1 104 ? -12.882 -1.677 31.520 1.00 97.31 104 GLU A C 1
ATOM 849 O O . GLU A 1 104 ? -12.243 -1.644 30.469 1.00 97.31 104 GLU A O 1
ATOM 854 N N . LEU A 1 105 ? -14.094 -1.120 31.619 1.00 96.75 105 LEU A N 1
ATOM 855 C CA . LEU A 1 105 ? -14.743 -0.423 30.503 1.00 96.75 105 LEU A CA 1
ATOM 856 C C . LEU A 1 105 ? -13.973 0.829 30.071 1.00 96.75 105 LEU A C 1
ATOM 858 O O . LEU A 1 105 ? -13.848 1.085 28.874 1.00 96.75 105 LEU A O 1
ATOM 862 N N . LEU A 1 106 ? -13.423 1.596 31.019 1.00 96.56 106 LEU A N 1
ATOM 863 C CA . LEU A 1 106 ? -12.564 2.740 30.698 1.00 96.56 106 LEU A CA 1
ATOM 864 C C . LEU A 1 106 ? -11.314 2.295 29.927 1.00 96.56 106 LEU A C 1
ATOM 866 O O . LEU A 1 106 ? -10.993 2.881 28.892 1.00 96.56 106 LEU A O 1
ATOM 870 N N . LYS A 1 107 ? -10.651 1.220 30.373 1.00 97.69 107 LYS A N 1
ATOM 871 C CA . LYS A 1 107 ? -9.498 0.643 29.660 1.00 97.69 107 LYS A CA 1
ATOM 872 C C . LYS A 1 107 ? -9.874 0.161 28.261 1.00 97.69 107 LYS A C 1
ATOM 874 O O . LYS A 1 107 ? -9.105 0.362 27.324 1.00 97.69 107 LYS A O 1
ATOM 879 N N . GLU A 1 108 ? -11.039 -0.465 28.105 1.00 97.62 108 GLU A N 1
ATOM 880 C CA . GLU A 1 108 ? -11.538 -0.928 26.808 1.00 97.62 108 GLU A CA 1
ATOM 881 C C . GLU A 1 108 ? -11.771 0.245 25.844 1.00 97.62 108 GLU A C 1
ATOM 883 O O . GLU A 1 108 ? -11.281 0.219 24.713 1.00 97.62 108 GLU A O 1
ATOM 888 N N . VAL A 1 109 ? -12.435 1.312 26.300 1.00 97.94 109 VAL A N 1
ATOM 889 C CA . VAL A 1 109 ? -12.662 2.532 25.506 1.00 97.94 109 VAL A CA 1
ATOM 890 C C . VAL A 1 109 ? -11.344 3.196 25.109 1.00 97.94 109 VAL A C 1
ATOM 892 O O . VAL A 1 109 ? -11.169 3.565 23.941 1.00 97.94 109 VAL A O 1
ATOM 895 N N . GLU A 1 110 ? -10.392 3.326 26.036 1.00 98.00 110 GLU A N 1
ATOM 896 C CA . GLU A 1 110 ? -9.062 3.879 25.754 1.00 98.00 110 GLU A CA 1
ATOM 897 C C . GLU A 1 110 ? -8.294 3.028 24.736 1.00 98.00 110 GLU A C 1
ATOM 899 O O . GLU A 1 110 ? -7.724 3.554 23.772 1.00 98.00 110 GLU A O 1
ATOM 904 N N . LEU A 1 111 ? -8.316 1.704 24.903 1.00 98.12 111 LEU A N 1
ATOM 905 C CA . LEU A 1 111 ? -7.653 0.772 24.001 1.00 98.12 111 LEU A CA 1
ATOM 906 C C . LEU A 1 111 ? -8.250 0.853 22.595 1.00 98.12 111 LEU A C 1
ATOM 908 O O . LEU A 1 111 ? -7.502 1.045 21.631 1.00 98.12 111 LEU A O 1
ATOM 912 N N . ILE A 1 112 ? -9.575 0.765 22.460 1.00 97.75 112 ILE A N 1
ATOM 913 C CA . ILE A 1 112 ? -10.245 0.838 21.157 1.00 97.75 112 ILE A CA 1
ATOM 914 C C . ILE A 1 112 ? -9.992 2.203 20.500 1.00 97.75 112 ILE A C 1
ATOM 916 O O . ILE A 1 112 ? -9.656 2.249 19.315 1.00 97.75 112 ILE A O 1
ATOM 920 N N . SER A 1 113 ? -10.031 3.300 21.263 1.00 97.94 113 SER A N 1
ATOM 921 C CA . SER A 1 113 ? -9.691 4.641 20.761 1.00 97.94 113 SER A CA 1
ATOM 922 C C . SER A 1 113 ? -8.260 4.705 20.221 1.00 97.94 113 SER A C 1
ATOM 924 O O . SER A 1 113 ? -8.011 5.266 19.150 1.00 97.94 113 SER A O 1
ATOM 926 N N . SER A 1 114 ? -7.301 4.104 20.932 1.00 98.25 114 SER A N 1
ATOM 927 C CA . SER A 1 114 ? -5.902 4.062 20.497 1.00 98.25 114 SER A CA 1
ATOM 928 C C . SER A 1 114 ? -5.726 3.269 19.194 1.00 98.25 114 SER A C 1
ATOM 930 O O . SER A 1 114 ? -4.999 3.701 18.292 1.00 98.25 114 SER A O 1
ATOM 932 N N . ILE A 1 115 ? -6.456 2.156 19.052 1.00 97.69 115 ILE A N 1
ATOM 933 C CA . ILE A 1 115 ? -6.472 1.321 17.848 1.00 97.69 115 ILE A CA 1
ATOM 934 C C . ILE A 1 115 ? -7.081 2.101 16.682 1.00 97.69 115 ILE A C 1
ATOM 936 O O . ILE A 1 115 ? -6.469 2.179 15.616 1.00 97.69 115 ILE A O 1
ATOM 940 N N . GLN A 1 116 ? -8.236 2.741 16.876 1.00 98.06 116 GLN A N 1
ATOM 941 C CA . GLN A 1 116 ? -8.876 3.575 15.857 1.00 98.06 116 GLN A CA 1
ATOM 942 C C . GLN A 1 116 ? -7.968 4.724 15.407 1.00 98.06 116 GLN A C 1
ATOM 944 O O . GLN A 1 116 ? -7.865 5.000 14.208 1.00 98.06 116 GLN A O 1
ATOM 949 N N . ALA A 1 117 ? -7.262 5.376 16.335 1.00 97.75 117 ALA A N 1
ATOM 950 C CA . ALA A 1 117 ? -6.310 6.432 16.009 1.00 97.75 117 ALA A CA 1
ATOM 951 C C . ALA A 1 117 ? -5.144 5.908 15.156 1.00 97.75 117 ALA A C 1
ATOM 953 O O . ALA A 1 117 ? -4.758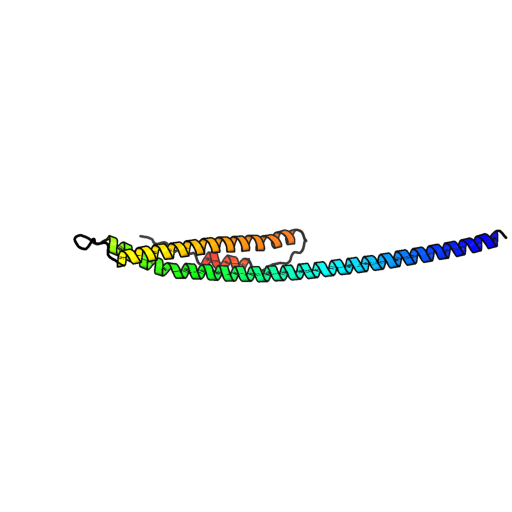 6.549 14.173 1.00 97.75 117 ALA A O 1
ATOM 954 N N . LEU A 1 118 ? -4.599 4.735 15.492 1.00 98.00 118 LEU A N 1
ATOM 955 C CA . LEU A 1 118 ? -3.551 4.088 14.705 1.00 98.00 118 LEU A CA 1
ATOM 956 C C . LEU A 1 118 ? -4.050 3.733 13.298 1.00 98.00 118 LEU A C 1
ATOM 958 O O . LEU A 1 118 ? -3.422 4.127 12.314 1.00 98.00 118 LEU A O 1
ATOM 962 N N . LEU A 1 119 ? -5.202 3.065 13.196 1.00 97.19 119 LEU A N 1
ATOM 963 C CA . LEU A 1 119 ? -5.810 2.673 11.922 1.00 97.19 119 LEU A CA 1
ATOM 964 C C . LEU A 1 119 ? -6.066 3.886 11.019 1.00 97.19 119 LEU A C 1
ATOM 966 O O . LEU A 1 119 ? -5.716 3.853 9.839 1.00 97.19 119 LEU A O 1
ATOM 970 N N . ASN A 1 120 ? -6.591 4.986 11.566 1.00 97.38 120 ASN A N 1
ATOM 971 C CA . ASN A 1 120 ? -6.831 6.222 10.816 1.00 97.38 120 ASN A CA 1
ATOM 972 C C . ASN A 1 120 ? -5.538 6.889 10.324 1.00 97.38 120 ASN A C 1
ATOM 974 O O . ASN A 1 120 ? -5.477 7.370 9.185 1.00 97.38 120 ASN A O 1
ATOM 978 N N . ARG A 1 121 ? -4.481 6.905 11.147 1.00 97.88 121 ARG A N 1
ATOM 979 C CA . ARG A 1 121 ? -3.161 7.410 10.732 1.00 97.88 121 ARG A CA 1
ATOM 980 C C . ARG A 1 121 ? -2.603 6.578 9.580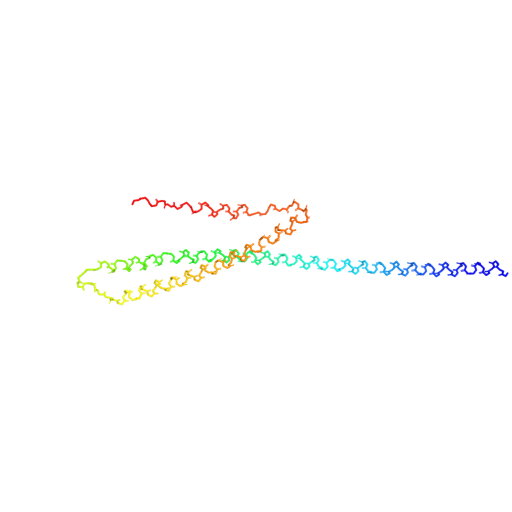 1.00 97.88 121 ARG A C 1
ATOM 982 O O . ARG A 1 121 ? -2.199 7.142 8.562 1.00 97.88 121 ARG A O 1
ATOM 989 N N . THR A 1 122 ? -2.627 5.252 9.700 1.00 96.38 122 THR A N 1
ATOM 990 C CA . THR A 1 122 ? -2.138 4.341 8.654 1.00 96.38 122 THR A CA 1
ATOM 991 C C . THR A 1 122 ? -2.982 4.435 7.382 1.00 96.38 122 THR A C 1
ATOM 993 O O . THR A 1 122 ? -2.435 4.460 6.280 1.00 96.38 122 THR A O 1
ATOM 996 N N . LEU A 1 123 ? -4.304 4.575 7.504 1.00 95.44 123 LEU A N 1
ATOM 997 C CA . LEU A 1 123 ? -5.201 4.788 6.369 1.00 95.44 123 LEU A CA 1
ATOM 998 C C . LEU A 1 123 ? -4.864 6.086 5.630 1.00 95.44 123 LEU A C 1
ATOM 1000 O O . LEU A 1 123 ? -4.752 6.088 4.404 1.00 95.44 123 LEU A O 1
ATOM 1004 N N . SER A 1 124 ? -4.638 7.174 6.367 1.00 94.69 124 SER A N 1
ATOM 1005 C CA . SER A 1 124 ? -4.245 8.465 5.794 1.00 94.69 124 SER A CA 1
ATOM 1006 C C . SER A 1 124 ? -2.920 8.363 5.034 1.00 94.69 124 SER A C 1
ATOM 1008 O O . SER A 1 124 ? -2.796 8.877 3.920 1.00 94.69 124 SER A O 1
ATOM 1010 N N . GLN A 1 125 ? -1.938 7.644 5.589 1.00 94.31 125 GLN A N 1
ATOM 1011 C CA . GLN A 1 125 ? -0.672 7.361 4.909 1.00 94.31 125 GLN A CA 1
ATOM 1012 C C . GLN A 1 125 ? -0.887 6.562 3.617 1.00 94.31 125 GLN A C 1
ATOM 1014 O O . GLN A 1 125 ? -0.369 6.954 2.571 1.00 94.31 125 GLN A O 1
ATOM 1019 N N . ALA A 1 126 ? -1.687 5.492 3.657 1.00 92.12 126 ALA A N 1
ATOM 1020 C CA . ALA A 1 126 ? -1.989 4.672 2.484 1.00 92.12 126 ALA A CA 1
ATOM 1021 C C . ALA A 1 126 ? -2.696 5.481 1.383 1.00 92.12 126 ALA A C 1
ATOM 1023 O O . ALA A 1 126 ? -2.301 5.423 0.218 1.00 92.12 126 ALA A O 1
ATOM 1024 N N . VAL A 1 127 ? -3.691 6.299 1.740 1.00 90.06 127 VAL A N 1
ATOM 1025 C CA . VAL A 1 127 ? -4.408 7.176 0.799 1.00 90.06 127 VAL A CA 1
ATOM 1026 C C . VAL A 1 127 ? -3.466 8.197 0.159 1.00 90.06 127 VAL A C 1
ATOM 1028 O O . VAL A 1 127 ? -3.502 8.387 -1.059 1.00 90.06 127 VAL A O 1
ATOM 1031 N N . ASN A 1 128 ? -2.581 8.815 0.943 1.00 90.75 128 ASN A N 1
ATOM 1032 C CA . ASN A 1 128 ? -1.591 9.759 0.424 1.00 90.75 128 ASN A CA 1
ATOM 1033 C C . ASN A 1 128 ? -0.600 9.085 -0.534 1.00 90.75 128 ASN A C 1
ATOM 1035 O O . ASN A 1 128 ? -0.297 9.642 -1.594 1.00 90.75 128 ASN A O 1
ATOM 1039 N N . GLN A 1 129 ? -0.138 7.872 -0.211 1.00 89.00 129 GLN A N 1
ATOM 1040 C CA . GLN A 1 129 ? 0.730 7.098 -1.102 1.00 89.00 129 GLN A CA 1
ATOM 1041 C C . GLN A 1 129 ? 0.026 6.745 -2.418 1.00 89.00 129 GLN A C 1
ATOM 1043 O O . GLN A 1 129 ? 0.605 6.939 -3.488 1.00 89.00 129 GLN A O 1
ATOM 1048 N N . ILE A 1 130 ? -1.234 6.300 -2.364 1.00 88.88 130 ILE A N 1
ATOM 1049 C CA . ILE A 1 130 ? -2.043 6.006 -3.558 1.00 88.88 130 ILE A CA 1
ATOM 1050 C C . ILE A 1 130 ? -2.211 7.266 -4.415 1.00 88.88 130 ILE A C 1
ATOM 1052 O O . ILE A 1 130 ? -1.994 7.224 -5.627 1.00 88.88 130 ILE A O 1
ATOM 1056 N N . LYS A 1 131 ? -2.542 8.411 -3.807 1.00 85.56 131 LYS A N 1
ATOM 1057 C CA . LYS A 1 131 ? -2.686 9.693 -4.516 1.00 85.56 131 LYS A CA 1
ATOM 1058 C C . LYS A 1 131 ? -1.396 10.086 -5.237 1.00 85.56 131 LYS A C 1
ATOM 1060 O O . LYS A 1 131 ? -1.423 10.418 -6.418 1.00 85.56 131 LYS A O 1
ATOM 1065 N N . TYR A 1 132 ? -0.256 10.014 -4.555 1.00 81.69 132 TYR A N 1
ATOM 1066 C CA . TYR A 1 132 ? 1.039 10.338 -5.154 1.00 81.69 132 TYR A CA 1
ATOM 1067 C C . TYR A 1 132 ? 1.377 9.430 -6.347 1.00 81.69 132 TYR A C 1
ATOM 1069 O O . TYR A 1 132 ? 1.896 9.892 -7.365 1.00 81.69 132 TYR A O 1
ATOM 1077 N N . ARG A 1 133 ? 1.054 8.139 -6.236 1.00 78.38 133 ARG A N 1
ATOM 1078 C CA . ARG A 1 133 ? 1.361 7.128 -7.255 1.00 78.38 133 ARG A CA 1
ATOM 1079 C C . ARG A 1 133 ? 0.425 7.155 -8.455 1.00 78.38 133 ARG A C 1
ATOM 1081 O O . ARG A 1 133 ? 0.876 6.877 -9.556 1.00 78.38 133 ARG A O 1
ATOM 1088 N N . THR A 1 134 ? -0.835 7.536 -8.274 1.00 70.44 134 THR A N 1
ATOM 1089 C CA . THR A 1 134 ? -1.831 7.627 -9.358 1.00 70.44 134 THR A CA 1
ATOM 1090 C C . THR A 1 134 ? -1.731 8.931 -10.154 1.00 70.44 134 THR A C 1
ATOM 1092 O O . THR A 1 134 ? -1.955 8.939 -11.364 1.00 70.44 134 THR A O 1
ATOM 1095 N N . VAL A 1 135 ? -1.331 10.037 -9.519 1.00 60.78 135 VAL A N 1
ATOM 1096 C CA . VAL A 1 135 ? -1.182 11.344 -10.188 1.00 60.78 135 VAL A CA 1
ATOM 1097 C C . VAL A 1 135 ? 0.065 11.402 -11.083 1.00 60.78 135 VAL A C 1
ATOM 1099 O O . VAL A 1 135 ? 0.027 12.020 -12.147 1.00 60.78 135 VAL A O 1
ATOM 1102 N N . LYS A 1 136 ? 1.160 10.734 -10.700 1.00 58.00 136 LYS A N 1
ATOM 1103 C CA . LYS A 1 136 ? 2.433 10.756 -11.443 1.00 58.00 136 LYS A CA 1
ATOM 1104 C C . LYS A 1 136 ? 2.332 10.246 -12.896 1.00 58.00 136 LYS A C 1
ATOM 1106 O O . LYS A 1 136 ? 2.737 10.989 -13.792 1.00 58.00 136 LYS A O 1
ATOM 1111 N N . PRO A 1 137 ? 1.750 9.062 -13.173 1.00 54.53 137 PRO A N 1
ATOM 1112 C CA . PRO A 1 137 ? 1.562 8.575 -14.541 1.00 54.53 137 PRO A CA 1
ATOM 1113 C C . PRO A 1 137 ? 0.626 9.471 -15.365 1.00 54.53 137 PRO A C 1
ATOM 1115 O O . PRO A 1 137 ? 0.890 9.726 -16.537 1.00 54.53 137 PRO A O 1
ATOM 1118 N N . CYS A 1 138 ? -0.427 10.023 -14.747 1.00 54.41 138 CYS A N 1
ATOM 1119 C CA . CYS A 1 138 ? -1.389 10.897 -15.427 1.00 54.41 138 CYS A CA 1
ATOM 1120 C C . CYS A 1 138 ? -0.771 12.222 -15.906 1.00 54.41 138 CYS A C 1
ATOM 1122 O O . CYS A 1 138 ? -1.216 12.779 -16.909 1.00 54.41 138 CYS A O 1
ATOM 1124 N N . LEU A 1 139 ? 0.238 12.745 -15.201 1.00 47.66 139 LEU A N 1
ATOM 1125 C CA . LEU A 1 139 ? 0.965 13.950 -15.612 1.00 47.66 139 LEU A CA 1
ATOM 1126 C C . LEU A 1 139 ? 1.986 13.650 -16.718 1.00 47.66 139 LEU A C 1
ATOM 1128 O O . LEU A 1 139 ? 2.068 14.409 -17.677 1.00 47.66 139 LEU A O 1
ATOM 1132 N N . GLN A 1 140 ? 2.706 12.526 -16.635 1.00 48.19 140 GLN A N 1
ATOM 1133 C CA . GLN A 1 140 ? 3.684 12.129 -17.657 1.00 48.19 140 GLN A CA 1
ATOM 1134 C C . GLN A 1 140 ? 3.034 11.717 -18.987 1.00 48.19 140 GLN A C 1
ATOM 1136 O O . GLN A 1 140 ? 3.565 12.031 -20.047 1.00 48.19 140 GLN A O 1
ATOM 1141 N N . MET A 1 141 ? 1.861 11.075 -18.969 1.00 44.59 141 MET A N 1
ATOM 1142 C CA . MET A 1 141 ? 1.169 10.677 -20.206 1.00 44.59 141 MET A CA 1
ATOM 1143 C C . MET A 1 141 ? 0.586 11.871 -20.977 1.00 44.59 141 MET A C 1
ATOM 1145 O O . MET A 1 141 ? 0.565 11.840 -22.206 1.00 44.59 141 MET A O 1
ATOM 1149 N N . LYS A 1 142 ? 0.190 12.956 -20.290 1.00 46.78 142 LYS A N 1
ATOM 1150 C CA . LYS A 1 142 ? -0.262 14.201 -20.942 1.00 46.78 142 LYS A CA 1
ATOM 1151 C C . LYS A 1 142 ? 0.840 14.875 -21.764 1.00 46.78 142 LYS A C 1
ATOM 1153 O O . LYS A 1 142 ? 0.534 15.505 -22.769 1.00 46.78 142 LYS A O 1
ATOM 1158 N N . SER A 1 143 ? 2.103 14.711 -21.378 1.00 46.16 143 SER A N 1
ATOM 1159 C CA . SER A 1 143 ? 3.253 15.243 -22.117 1.00 46.16 143 SER A CA 1
ATOM 1160 C C . SER A 1 143 ? 3.615 14.424 -23.363 1.00 46.16 143 SER A C 1
ATOM 1162 O O . SER A 1 143 ? 4.280 14.947 -24.251 1.00 46.16 143 SER A O 1
ATOM 1164 N N . ASN A 1 144 ? 3.148 13.174 -23.470 1.00 44.94 144 ASN A N 1
ATOM 1165 C CA . ASN A 1 144 ? 3.579 12.228 -24.508 1.00 44.94 144 ASN A CA 1
ATOM 1166 C C . ASN A 1 144 ? 2.542 12.026 -25.632 1.00 44.94 144 ASN A C 1
ATOM 1168 O O . ASN A 1 144 ? 2.673 11.102 -26.433 1.00 44.94 144 ASN A O 1
ATOM 1172 N N . GLY A 1 145 ? 1.490 12.851 -25.690 1.00 48.56 145 GLY A N 1
ATOM 1173 C CA . GLY A 1 145 ? 0.558 12.923 -26.826 1.00 48.56 145 GLY A CA 1
ATOM 1174 C C . GLY A 1 145 ? -0.277 11.669 -27.129 1.00 48.56 145 GLY A C 1
ATOM 1175 O O . GLY A 1 145 ? -1.019 11.668 -28.107 1.00 48.56 145 GLY A O 1
ATOM 1176 N N . SER A 1 146 ? -0.212 10.608 -26.320 1.00 43.00 146 SER A N 1
ATOM 1177 C CA . SER A 1 146 ? -1.032 9.405 -26.521 1.00 43.00 146 SER A CA 1
ATOM 1178 C C . SER A 1 146 ? -2.374 9.523 -25.799 1.00 43.00 146 SER A C 1
ATOM 1180 O O . SER A 1 146 ? -2.476 9.327 -24.588 1.00 43.00 146 SER A O 1
ATOM 1182 N N . GLN A 1 147 ? -3.422 9.823 -26.570 1.00 43.38 147 GLN A N 1
ATOM 1183 C CA . GLN A 1 147 ? -4.823 9.733 -26.158 1.00 43.38 147 GLN A CA 1
ATOM 1184 C C . GLN A 1 147 ? -5.269 8.268 -26.090 1.00 43.38 147 GLN A C 1
ATOM 1186 O O . GLN A 1 147 ? -6.018 7.789 -26.931 1.00 43.38 147 GLN A O 1
ATOM 1191 N N . SER A 1 148 ? -4.817 7.517 -25.099 1.00 45.97 148 SER A N 1
ATOM 1192 C CA . SER A 1 148 ? -5.546 6.310 -24.723 1.00 45.97 148 SER A CA 1
ATOM 1193 C C . SER A 1 148 ? -5.200 5.971 -23.300 1.00 45.97 148 SER A C 1
ATOM 1195 O O . SER A 1 148 ? -4.077 5.566 -23.040 1.00 45.97 148 SER A O 1
ATOM 1197 N N . CYS A 1 149 ? -6.144 6.218 -22.393 1.00 44.38 149 CYS A N 1
ATOM 1198 C CA . CYS A 1 149 ? -6.270 5.552 -21.101 1.00 44.38 149 CYS A CA 1
ATOM 1199 C C . CYS A 1 149 ? -7.602 5.984 -20.468 1.00 44.38 149 CYS A C 1
ATOM 1201 O O . CYS A 1 149 ? -7.662 6.779 -19.532 1.00 44.38 149 CYS A O 1
ATOM 1203 N N . SER A 1 150 ? -8.691 5.436 -21.003 1.00 43.19 150 SER A N 1
ATOM 1204 C CA . SER A 1 150 ? -9.919 5.231 -20.241 1.00 43.19 150 SER A CA 1
ATOM 1205 C C . SER A 1 150 ? -9.678 4.052 -19.292 1.00 43.19 150 SER A C 1
ATOM 1207 O O . SER A 1 150 ? -10.076 2.935 -19.594 1.00 43.19 150 SER A O 1
ATOM 1209 N N . TRP A 1 151 ? -8.970 4.260 -18.179 1.00 34.94 151 TRP A N 1
ATOM 1210 C CA . TRP A 1 151 ? -8.816 3.224 -17.150 1.00 34.94 151 TRP A CA 1
ATOM 1211 C C . TRP A 1 151 ? -9.576 3.614 -15.895 1.00 34.94 151 TRP A C 1
ATOM 1213 O O . TRP A 1 151 ? -9.115 4.464 -15.137 1.00 34.94 151 TRP A O 1
ATOM 1223 N N . GLY A 1 152 ? -10.747 2.990 -15.721 1.00 42.56 152 GLY A N 1
ATOM 1224 C CA . GLY A 1 152 ? -11.296 2.451 -14.462 1.00 42.56 152 GLY A CA 1
ATOM 1225 C C . GLY A 1 152 ? -11.501 3.365 -13.248 1.00 42.56 152 GLY A C 1
ATOM 1226 O O . GLY A 1 152 ? -12.094 2.942 -12.262 1.00 42.56 152 GLY A O 1
ATOM 1227 N N . LEU A 1 153 ? -11.051 4.616 -13.278 1.00 42.97 153 LEU A N 1
ATOM 1228 C CA . LEU A 1 153 ? -11.140 5.538 -12.146 1.00 42.97 153 LEU A CA 1
ATOM 1229 C C . LEU A 1 153 ? -12.542 6.121 -11.981 1.00 42.97 153 LEU A C 1
ATOM 1231 O O . LEU A 1 153 ? -12.918 6.464 -10.862 1.00 42.97 153 LEU A O 1
ATOM 1235 N N . LYS A 1 154 ? -13.334 6.184 -13.060 1.00 43.88 154 LYS A N 1
ATOM 1236 C CA . LYS A 1 154 ? -14.754 6.535 -12.945 1.00 43.88 154 LYS A CA 1
ATOM 1237 C C . LYS A 1 154 ? -15.509 5.474 -12.139 1.00 43.88 154 LYS A C 1
ATOM 1239 O O . LYS A 1 154 ? -16.312 5.845 -11.299 1.00 43.88 154 LYS A O 1
ATOM 1244 N N . ASP A 1 155 ? -15.156 4.196 -12.259 1.00 42.72 155 ASP A N 1
ATOM 1245 C CA . ASP A 1 155 ? -15.856 3.129 -11.532 1.00 42.72 155 ASP A CA 1
ATOM 1246 C C . ASP A 1 155 ? -15.387 2.998 -10.073 1.00 42.72 155 ASP A C 1
ATOM 1248 O O . ASP A 1 155 ? -16.189 2.717 -9.185 1.00 42.72 155 ASP A O 1
ATOM 1252 N N . ALA A 1 156 ? -14.112 3.286 -9.786 1.00 41.97 156 ALA A N 1
ATOM 1253 C CA . ALA A 1 156 ? -13.576 3.212 -8.424 1.00 41.97 156 ALA A CA 1
ATOM 1254 C C . ALA A 1 156 ? -13.940 4.420 -7.538 1.00 41.97 156 ALA A C 1
ATOM 1256 O O . ALA A 1 156 ? -14.000 4.274 -6.319 1.00 41.97 156 ALA A O 1
ATOM 1257 N N . LEU A 1 157 ? -14.180 5.605 -8.117 1.00 44.47 157 LEU A N 1
ATOM 1258 C CA . LEU A 1 157 ? -14.526 6.809 -7.347 1.00 44.47 157 LEU A CA 1
ATOM 1259 C C . LEU A 1 157 ? -16.047 7.029 -7.215 1.00 44.47 157 LEU A C 1
ATOM 1261 O O . LEU A 1 157 ? -16.487 7.637 -6.240 1.00 44.47 157 LEU A O 1
ATOM 1265 N N . GLN A 1 158 ? -16.860 6.520 -8.151 1.00 41.31 158 GLN A N 1
ATOM 1266 C CA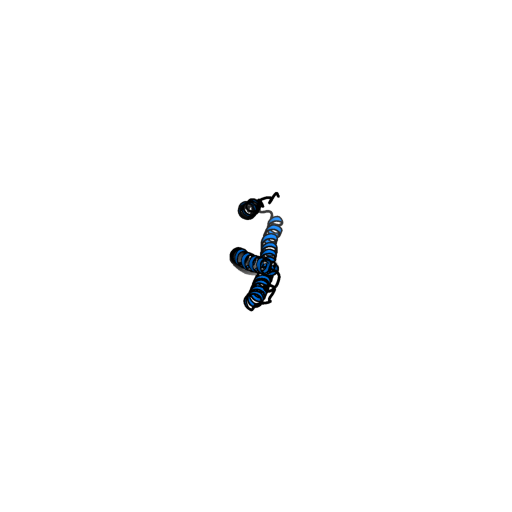 . GLN A 1 158 ? -18.316 6.734 -8.145 1.00 41.31 158 GLN A CA 1
ATOM 1267 C C . GLN A 1 158 ? -19.062 5.823 -7.147 1.00 41.31 158 GLN A C 1
ATOM 1269 O O . GLN A 1 158 ? -20.129 6.194 -6.656 1.00 41.31 158 GLN A O 1
ATOM 1274 N N . LEU A 1 159 ? -18.497 4.662 -6.795 1.00 40.81 159 LEU A N 1
ATOM 1275 C CA . LEU A 1 159 ? -19.118 3.712 -5.859 1.00 40.81 159 LEU A CA 1
ATOM 1276 C C . LEU A 1 159 ? -19.002 4.121 -4.379 1.00 40.81 159 LEU A C 1
ATOM 1278 O O . LEU A 1 159 ? -19.828 3.708 -3.572 1.00 40.81 159 LEU A O 1
ATOM 1282 N N . GLU A 1 160 ? -18.052 4.986 -4.014 1.00 42.50 160 GLU A N 1
ATOM 1283 C CA . GLU A 1 160 ? -17.823 5.366 -2.608 1.00 42.50 160 GLU A CA 1
ATOM 1284 C C . GLU A 1 160 ? -18.635 6.608 -2.175 1.00 42.50 160 GLU A C 1
ATOM 1286 O O . GLU A 1 160 ? -18.880 6.813 -0.987 1.00 42.50 160 GLU A O 1
ATOM 1291 N N . ILE A 1 161 ? -19.125 7.415 -3.128 1.00 42.75 161 ILE A N 1
ATOM 1292 C CA . ILE A 1 161 ? -19.958 8.601 -2.839 1.00 42.75 161 ILE A CA 1
ATOM 1293 C C . ILE A 1 161 ? -21.429 8.215 -2.582 1.00 42.75 161 ILE A C 1
ATOM 1295 O O . ILE A 1 161 ? -22.124 8.901 -1.836 1.00 42.75 161 ILE A O 1
ATOM 1299 N N . SER A 1 162 ? -21.908 7.082 -3.111 1.00 36.81 162 SER A N 1
ATOM 1300 C CA . SER A 1 162 ? -23.309 6.657 -2.931 1.00 36.81 162 SER A CA 1
ATOM 1301 C C . SER A 1 162 ? -23.596 5.954 -1.595 1.00 36.81 162 SER A C 1
ATOM 1303 O O . SER A 1 162 ? -24.758 5.858 -1.210 1.00 36.81 162 SER A O 1
ATOM 1305 N N . SER A 1 163 ? -22.569 5.511 -0.855 1.00 39.84 163 SER A N 1
ATOM 1306 C CA . SER A 1 163 ? -22.745 4.817 0.436 1.00 39.84 163 SER A CA 1
ATOM 1307 C C . SER A 1 163 ? -22.830 5.756 1.648 1.00 39.84 163 SER A C 1
ATOM 1309 O O . SER A 1 163 ? -23.166 5.308 2.739 1.00 39.84 163 SER A O 1
ATOM 1311 N N . LYS A 1 164 ? -22.567 7.060 1.480 1.00 47.38 164 LYS A N 1
ATOM 1312 C CA . LYS A 1 164 ? -22.762 8.080 2.526 1.00 47.38 164 LYS A CA 1
ATOM 1313 C C . LYS A 1 164 ? -24.001 8.924 2.246 1.00 47.38 164 LYS A C 1
ATOM 1315 O O . LYS A 1 164 ? -23.931 10.145 2.148 1.00 47.38 164 LYS A O 1
ATOM 1320 N N . ARG A 1 165 ? -25.162 8.275 2.151 1.00 42.09 165 ARG A N 1
ATOM 1321 C CA . ARG A 1 165 ? -26.428 8.938 2.472 1.00 42.09 165 ARG A CA 1
ATOM 1322 C C . ARG A 1 165 ? -26.672 8.686 3.960 1.00 42.09 165 ARG A C 1
ATOM 1324 O O . ARG A 1 165 ? -27.281 7.694 4.337 1.00 42.09 165 ARG A O 1
ATOM 1331 N N . LEU A 1 166 ? -26.063 9.537 4.789 1.00 38.00 166 LEU A N 1
ATOM 1332 C CA . LEU A 1 166 ? -26.292 9.586 6.234 1.00 38.00 166 LEU A CA 1
ATOM 1333 C C . LEU A 1 166 ? -27.811 9.619 6.485 1.00 38.00 166 LEU A C 1
ATOM 1335 O O . LEU A 1 166 ? -28.469 10.487 5.902 1.00 38.00 166 LEU A O 1
ATOM 1339 N N . PRO A 1 167 ? -28.394 8.734 7.312 1.00 37.19 167 PRO A N 1
ATOM 1340 C CA . PRO A 1 167 ? -29.736 8.977 7.801 1.00 37.19 167 PRO A CA 1
ATOM 1341 C C . PRO A 1 167 ? -29.685 10.227 8.679 1.00 37.19 167 PRO A C 1
ATOM 1343 O O . PRO A 1 167 ? -28.942 10.312 9.656 1.00 37.19 167 PRO A O 1
ATOM 1346 N N . THR A 1 168 ? -30.451 11.229 8.268 1.00 39.97 168 THR A N 1
ATOM 1347 C CA . THR A 1 168 ? -30.788 12.401 9.063 1.00 39.97 168 THR A CA 1
ATOM 1348 C C . THR A 1 168 ? -31.532 11.895 10.296 1.00 39.97 168 THR A C 1
ATOM 1350 O O . THR A 1 168 ? -32.700 11.523 10.202 1.00 39.97 168 THR A O 1
ATOM 1353 N N . VAL A 1 169 ? -30.858 11.819 11.445 1.00 36.72 169 VAL A N 1
ATOM 1354 C CA . VAL A 1 169 ? -31.564 11.639 12.715 1.00 36.72 169 VAL A CA 1
ATOM 1355 C C . VAL A 1 169 ? -32.269 12.960 12.981 1.00 36.72 169 VAL A C 1
ATOM 1357 O O . VAL A 1 169 ? -31.645 13.978 13.270 1.00 36.72 169 VAL A O 1
ATOM 1360 N N . THR A 1 170 ? -33.575 12.944 12.736 1.00 37.06 170 THR A N 1
ATOM 1361 C CA . THR A 1 170 ? -34.488 14.037 13.041 1.00 37.06 170 THR A CA 1
ATOM 1362 C C . THR A 1 170 ? -35.215 13.637 14.316 1.00 37.06 170 THR A C 1
ATOM 1364 O O . THR A 1 170 ? -35.908 12.623 14.299 1.00 37.06 170 THR A O 1
ATOM 1367 N N . VAL A 1 171 ? -35.052 14.489 15.336 1.00 38.53 171 VAL A N 1
ATOM 1368 C CA . VAL A 1 171 ? -35.741 14.561 16.642 1.00 38.53 171 VAL A CA 1
ATOM 1369 C C . VAL A 1 171 ? -35.415 13.460 17.648 1.00 38.53 171 VAL A C 1
ATOM 1371 O O . VAL A 1 171 ? -35.776 12.289 17.420 1.00 38.53 171 VAL A O 1
#

Radius of gyration: 36.77 Å; chains: 1; bounding box: 93×20×114 Å

InterPro domains:
  IPR000435 Tektins [PTHR19960] (1-132)
  IPR048256 Tektin-like [PF03148] (1-131)

Sequence (171 aa):
NNAERICHDSKTLYKETEAGTLHTQAEGTRHLGERLQHIHFWKSELQRHIEKLVAETDLLLQQKRRLLKSLDATEIPFAIATDNLTCRERRLGPDLVKDHVEEELLKEVELISSIQALLNRTLSQAVNQIKYRTVKPCLQMKSNGSQSCSWGLKDALQLEISSKRLPTVTV

pLDDT: mean 82.61, std 21.03, range [34.94, 98.25]